Protein AF-A0A1M7NHE4-F1 (afdb_monomer_lite)

InterPro domains:
  IPR010982 Lambda repressor-like, DNA-binding domain superfamily [SSF47413] (3-49)

Foldseek 3Di:
DDCQVVQVVLVHDLCVLCVQLVHDSVVVVCVVVPPPPDDVVSVVSSVVSVVVSVVVVVVVVVVVVVVVVVVVLVVQQVVCVVVVHDRPD

Radius of gyration: 21.78 Å; chains: 1; bounding box: 50×20×55 Å

Organism: NCBI:txid1120996

Secondary structure (DSSP, 8-state):
--HHHHHHHTT--HHHHHHHTT--HHHHHHHHTT-TT--HHHHHHHHHHHHHHHHHHHHHHHHHHHHHHHHHHHHHHHHHHHTTPPP--

Sequence (89 aa):
MCLKEIAKQFNHTIDSFAKAIGYSRQGLYQMLDGENKICTPRYYAAMKLLKHESDKMYEEDLKAAEQRKFDREDSIAEMCKSVGAINVV

Structure (mmCIF, N/CA/C/O backbone):
data_AF-A0A1M7NHE4-F1
#
_entry.id   AF-A0A1M7NHE4-F1
#
loop_
_atom_site.group_PDB
_atom_site.id
_atom_site.type_symbol
_atom_site.label_atom_id
_atom_site.label_alt_id
_atom_site.label_comp_id
_atom_site.label_asym_id
_atom_site.label_entity_id
_atom_site.label_seq_id
_atom_site.pdbx_PDB_ins_code
_atom_site.Cartn_x
_atom_site.Cartn_y
_atom_site.Cartn_z
_atom_site.occupancy
_atom_site.B_iso_or_equiv
_atom_site.auth_seq_id
_atom_site.auth_comp_id
_atom_site.auth_asym_id
_atom_site.auth_atom_id
_atom_site.pdbx_PDB_model_num
ATOM 1 N N . MET A 1 1 ? 13.146 -15.081 -9.717 1.00 63.78 1 MET A N 1
ATOM 2 C CA . MET A 1 1 ? 12.236 -14.069 -9.135 1.00 63.78 1 MET A CA 1
ATOM 3 C C . MET A 1 1 ? 11.071 -13.876 -10.097 1.00 63.78 1 MET A C 1
ATOM 5 O O . MET A 1 1 ? 11.327 -13.667 -11.274 1.00 63.78 1 MET A O 1
ATOM 9 N N . CYS A 1 2 ? 9.819 -14.037 -9.660 1.00 83.06 2 CYS A N 1
ATOM 10 C CA . CYS A 1 2 ? 8.669 -14.045 -10.570 1.00 83.06 2 CYS A CA 1
ATOM 11 C C . CYS A 1 2 ? 8.027 -12.652 -10.686 1.00 83.06 2 CYS A C 1
ATOM 13 O O . CYS A 1 2 ? 7.532 -12.113 -9.698 1.00 83.06 2 CYS A O 1
ATOM 15 N N . LEU A 1 3 ? 7.953 -12.087 -11.901 1.00 86.19 3 LEU A N 1
ATOM 16 C CA . LEU A 1 3 ? 7.324 -10.776 -12.149 1.00 86.19 3 LEU A CA 1
ATOM 17 C C . LEU A 1 3 ? 5.874 -10.706 -11.648 1.00 86.19 3 LEU A C 1
ATOM 19 O O . LEU A 1 3 ? 5.411 -9.663 -11.195 1.00 86.19 3 LEU A O 1
ATOM 23 N N . LYS A 1 4 ? 5.157 -11.833 -11.717 1.00 89.75 4 LYS A N 1
ATOM 24 C CA . LYS A 1 4 ? 3.774 -11.943 -11.248 1.00 89.75 4 LYS A CA 1
ATOM 25 C C . LYS A 1 4 ? 3.665 -11.747 -9.736 1.00 89.75 4 LYS A C 1
ATOM 27 O O . LYS A 1 4 ? 2.695 -11.153 -9.279 1.00 89.75 4 LYS A O 1
ATOM 32 N N . GLU A 1 5 ? 4.633 -12.250 -8.974 1.00 90.62 5 GLU A N 1
ATOM 33 C CA . GLU A 1 5 ? 4.654 -12.107 -7.516 1.00 90.62 5 GLU A CA 1
ATOM 34 C C . GLU A 1 5 ? 4.942 -10.661 -7.126 1.00 90.62 5 GLU A C 1
ATOM 36 O O . GLU A 1 5 ? 4.221 -10.109 -6.302 1.00 90.62 5 GLU A O 1
ATOM 41 N N . ILE A 1 6 ? 5.913 -10.026 -7.793 1.00 89.25 6 ILE A N 1
ATOM 42 C CA . ILE A 1 6 ? 6.229 -8.606 -7.591 1.00 89.25 6 ILE A CA 1
ATOM 43 C C . ILE A 1 6 ? 4.999 -7.748 -7.893 1.00 89.25 6 ILE A C 1
ATOM 45 O O . ILE A 1 6 ? 4.559 -6.995 -7.035 1.00 89.25 6 ILE A O 1
ATOM 49 N N . ALA A 1 7 ? 4.391 -7.897 -9.075 1.00 92.44 7 ALA A N 1
ATOM 50 C CA . ALA A 1 7 ? 3.216 -7.108 -9.447 1.00 92.44 7 ALA A CA 1
ATOM 51 C C . ALA A 1 7 ? 2.064 -7.280 -8.440 1.00 92.44 7 ALA A C 1
ATOM 53 O O . ALA A 1 7 ? 1.403 -6.306 -8.083 1.00 92.44 7 ALA A O 1
ATOM 54 N N . LYS A 1 8 ? 1.873 -8.502 -7.920 1.00 93.88 8 LYS A N 1
ATOM 55 C CA . LYS A 1 8 ? 0.849 -8.798 -6.914 1.00 93.88 8 LYS A CA 1
ATOM 56 C C . LYS A 1 8 ? 1.099 -8.080 -5.584 1.00 93.88 8 LYS A C 1
ATOM 58 O O . LYS A 1 8 ? 0.128 -7.668 -4.963 1.00 93.88 8 LYS A O 1
ATOM 63 N N . GLN A 1 9 ? 2.351 -7.910 -5.155 1.00 93.00 9 GLN A N 1
ATOM 64 C CA . GLN A 1 9 ? 2.664 -7.169 -3.923 1.00 93.00 9 GLN A CA 1
ATOM 65 C C . GLN A 1 9 ? 2.258 -5.693 -4.000 1.00 93.00 9 GLN A C 1
ATOM 67 O O . GLN A 1 9 ? 1.901 -5.114 -2.984 1.00 93.00 9 GLN A O 1
ATOM 72 N N . PHE A 1 10 ? 2.236 -5.121 -5.204 1.00 93.38 10 PHE A N 1
ATOM 73 C CA . PHE A 1 10 ? 1.765 -3.759 -5.463 1.00 93.38 10 PHE A CA 1
ATOM 74 C C . PHE A 1 10 ? 0.308 -3.718 -5.949 1.00 93.38 10 PHE A C 1
ATOM 76 O O . PHE A 1 10 ? -0.097 -2.769 -6.609 1.00 93.38 10 PHE A O 1
ATOM 83 N N . ASN A 1 11 ? -0.483 -4.767 -5.694 1.00 92.81 11 ASN A N 1
ATOM 84 C CA . ASN A 1 11 ? -1.889 -4.863 -6.111 1.00 92.81 11 ASN A CA 1
ATOM 85 C C . ASN A 1 11 ? -2.125 -4.626 -7.618 1.00 92.81 11 ASN A C 1
ATOM 87 O O . ASN A 1 11 ? -3.188 -4.172 -8.044 1.00 92.81 11 ASN A O 1
ATOM 91 N N . HIS A 1 12 ? -1.145 -4.975 -8.451 1.00 92.12 12 HIS A N 1
ATOM 92 C CA . HIS A 1 12 ? -1.192 -4.781 -9.892 1.00 92.12 12 HIS A CA 1
ATOM 93 C C . HIS A 1 12 ? -1.206 -6.106 -10.663 1.00 92.12 12 HIS A C 1
ATOM 95 O O . HIS A 1 12 ? -0.614 -7.118 -10.283 1.00 92.12 12 HIS A O 1
ATOM 101 N N . THR A 1 13 ? -1.837 -6.076 -11.836 1.00 93.62 13 THR A N 1
ATOM 102 C CA . THR A 1 13 ? -1.536 -7.033 -12.908 1.00 93.62 13 THR A CA 1
ATOM 103 C C . THR A 1 13 ? -0.164 -6.719 -13.506 1.00 93.62 13 THR A C 1
ATOM 105 O O . THR A 1 13 ? 0.329 -5.602 -13.376 1.00 93.62 13 THR A O 1
ATOM 108 N N . ILE A 1 14 ? 0.444 -7.661 -14.230 1.00 90.44 14 ILE A N 1
ATOM 109 C CA . ILE A 1 14 ? 1.729 -7.411 -14.907 1.00 90.44 14 ILE A CA 1
ATOM 110 C C . ILE A 1 14 ? 1.630 -6.206 -15.860 1.00 90.44 14 ILE A C 1
ATOM 112 O O . ILE A 1 14 ? 2.536 -5.378 -15.904 1.00 90.44 14 ILE A O 1
ATOM 116 N N . ASP A 1 15 ? 0.519 -6.075 -16.589 1.00 91.62 15 ASP A N 1
ATOM 117 C CA . ASP A 1 15 ? 0.337 -4.997 -17.566 1.00 91.62 15 ASP A CA 1
ATOM 118 C C . ASP A 1 15 ? 0.128 -3.633 -16.899 1.00 91.62 15 ASP A C 1
ATOM 120 O O . ASP A 1 15 ? 0.685 -2.631 -17.352 1.00 91.62 15 ASP A O 1
ATOM 124 N N . SER A 1 16 ? -0.641 -3.576 -15.807 1.00 92.44 16 SER A N 1
ATOM 125 C CA . SER A 1 16 ? -0.799 -2.335 -15.037 1.00 92.44 16 SER A CA 1
ATOM 126 C C . SER A 1 16 ?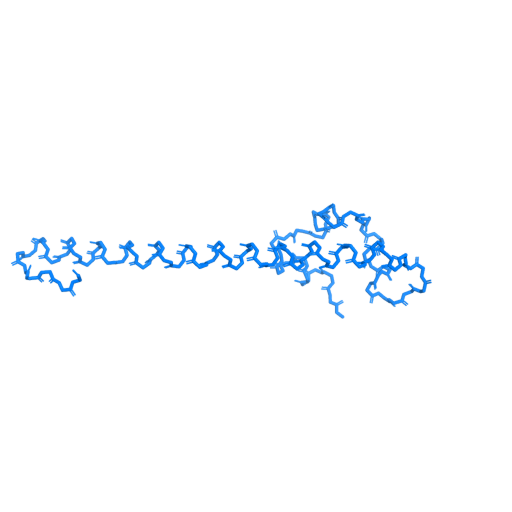 0.490 -1.955 -14.313 1.00 92.44 16 SER A C 1
ATOM 128 O O . SER A 1 16 ? 0.832 -0.778 -14.278 1.00 92.44 16 SER A O 1
ATOM 130 N N . PHE A 1 17 ? 1.236 -2.941 -13.809 1.00 91.81 17 PHE A N 1
ATOM 131 C CA . PHE A 1 17 ? 2.529 -2.731 -13.167 1.00 91.81 17 PHE A CA 1
ATOM 132 C C . PHE A 1 17 ? 3.536 -2.122 -14.147 1.00 91.81 17 PHE A C 1
ATOM 134 O O . PHE A 1 17 ? 4.150 -1.106 -13.841 1.00 91.81 17 PHE A O 1
ATOM 141 N N . ALA A 1 18 ? 3.631 -2.671 -15.365 1.00 90.69 18 ALA A N 1
ATOM 142 C CA . ALA A 1 18 ? 4.481 -2.144 -16.434 1.00 90.69 18 ALA A CA 1
ATOM 143 C C . ALA A 1 18 ? 4.186 -0.669 -16.741 1.00 90.69 18 ALA A C 1
ATOM 145 O O . ALA A 1 18 ? 5.101 0.155 -16.796 1.00 90.69 18 ALA A O 1
ATOM 146 N N . LYS A 1 19 ? 2.898 -0.328 -16.873 1.00 89.62 19 LYS A N 1
ATOM 147 C CA . LYS A 1 19 ? 2.452 1.052 -17.097 1.00 89.62 19 LYS A CA 1
ATOM 148 C C . LYS A 1 19 ? 2.810 1.967 -15.929 1.00 89.62 19 LYS A C 1
ATOM 150 O O . LYS A 1 19 ? 3.305 3.061 -16.181 1.00 89.62 19 LYS A O 1
ATOM 155 N N . ALA A 1 20 ? 2.604 1.515 -14.691 1.00 87.50 20 ALA A N 1
ATOM 156 C CA . ALA A 1 20 ? 2.887 2.298 -13.491 1.00 87.50 20 ALA A CA 1
ATOM 157 C C . ALA A 1 20 ? 4.361 2.716 -13.416 1.00 87.50 20 ALA A C 1
ATOM 159 O O . ALA A 1 20 ? 4.658 3.872 -13.140 1.00 87.50 20 ALA A O 1
ATOM 160 N N . ILE A 1 21 ? 5.288 1.814 -13.751 1.00 88.75 21 ILE A N 1
ATOM 161 C CA . ILE A 1 21 ? 6.729 2.106 -13.707 1.00 88.75 21 ILE A CA 1
ATOM 162 C C . ILE A 1 21 ? 7.304 2.672 -15.017 1.00 88.75 21 ILE A C 1
ATOM 164 O O . ILE A 1 21 ? 8.504 2.936 -15.100 1.00 88.75 21 ILE A O 1
ATOM 168 N N . GLY A 1 22 ? 6.481 2.851 -16.056 1.00 86.75 22 GLY A N 1
ATOM 169 C CA . GLY A 1 22 ? 6.901 3.425 -17.340 1.00 86.75 22 GLY A CA 1
ATOM 170 C C . GLY A 1 22 ? 7.717 2.484 -18.239 1.00 86.75 22 GLY A C 1
ATOM 171 O O . GLY A 1 22 ? 8.575 2.949 -19.004 1.00 86.75 22 GLY A O 1
ATOM 172 N N . TYR A 1 23 ? 7.456 1.176 -18.157 1.00 87.62 23 TYR A N 1
ATOM 173 C CA . TYR A 1 23 ? 8.090 0.125 -18.959 1.00 87.62 23 TYR A CA 1
ATOM 174 C C . TYR A 1 23 ? 7.078 -0.623 -19.837 1.00 87.62 23 TYR A C 1
ATOM 176 O O . TYR A 1 23 ? 5.883 -0.679 -19.552 1.00 87.62 23 TYR A O 1
ATOM 184 N N . SER A 1 24 ? 7.564 -1.240 -20.917 1.00 88.12 24 SER A N 1
ATOM 185 C CA . SER A 1 24 ? 6.798 -2.273 -21.617 1.00 88.12 24 SER A CA 1
ATOM 186 C C . SER A 1 24 ? 6.845 -3.583 -20.829 1.00 88.12 24 SER A C 1
ATOM 188 O O . SER A 1 24 ? 7.776 -3.832 -20.058 1.00 88.12 24 SER A O 1
ATOM 190 N N . ARG A 1 25 ? 5.869 -4.465 -21.063 1.00 87.00 25 ARG A N 1
ATOM 191 C CA . ARG A 1 25 ? 5.853 -5.801 -20.455 1.00 87.00 25 ARG A CA 1
ATOM 192 C C . ARG A 1 25 ? 7.131 -6.582 -20.772 1.00 87.00 25 ARG A C 1
ATOM 194 O O . ARG A 1 25 ? 7.714 -7.168 -19.871 1.00 87.00 25 ARG A O 1
ATOM 201 N N . GLN A 1 26 ? 7.587 -6.565 -22.027 1.00 85.25 26 GLN A N 1
ATOM 202 C CA . GLN A 1 26 ? 8.818 -7.248 -22.441 1.00 85.25 26 GLN A CA 1
ATOM 203 C C . GLN A 1 26 ? 10.053 -6.651 -21.759 1.00 85.25 26 GLN A C 1
ATOM 205 O O . GLN A 1 26 ? 10.913 -7.398 -21.302 1.00 85.25 26 GLN A O 1
ATOM 210 N N . GLY A 1 27 ? 10.109 -5.321 -21.629 1.00 83.25 27 GLY A N 1
ATOM 211 C CA . GLY A 1 27 ? 11.211 -4.638 -20.951 1.00 83.25 27 GLY A CA 1
ATOM 212 C C . GLY A 1 27 ? 11.326 -5.017 -19.474 1.00 83.25 27 GLY A C 1
ATOM 213 O O . GLY A 1 27 ? 12.431 -5.095 -18.953 1.00 83.25 27 GLY A O 1
ATOM 214 N N . LEU A 1 28 ? 10.206 -5.319 -18.813 1.00 83.88 28 LEU A N 1
ATOM 215 C CA . LEU A 1 28 ? 10.188 -5.827 -17.439 1.00 83.88 28 LEU A CA 1
ATOM 216 C C . LEU A 1 28 ? 10.768 -7.242 -17.304 1.00 83.88 28 LEU A C 1
ATOM 218 O O . LEU A 1 28 ? 11.484 -7.512 -16.344 1.00 83.88 28 LEU A O 1
ATOM 222 N N . TYR A 1 29 ? 10.478 -8.140 -18.250 1.00 84.12 29 TYR A N 1
ATOM 223 C CA . TYR A 1 29 ? 11.080 -9.479 -18.259 1.00 84.12 29 TYR A CA 1
ATOM 224 C C . TYR A 1 29 ? 12.585 -9.402 -18.531 1.00 84.12 29 TYR A C 1
ATOM 226 O O . TYR A 1 29 ? 13.367 -9.937 -17.755 1.00 84.12 29 TYR A O 1
ATOM 234 N N . GLN A 1 30 ? 12.998 -8.614 -19.528 1.00 82.12 30 GLN A N 1
ATOM 235 C CA . GLN A 1 30 ? 14.418 -8.356 -19.810 1.00 82.12 30 GLN A CA 1
ATOM 236 C C . GLN A 1 30 ? 15.152 -7.752 -18.604 1.00 82.12 30 GLN A C 1
ATOM 238 O O . GLN A 1 30 ? 16.317 -8.062 -18.363 1.00 82.12 30 GLN A O 1
ATOM 243 N N . MET A 1 31 ? 14.461 -6.909 -17.829 1.00 78.38 31 MET A N 1
ATOM 244 C CA . MET A 1 31 ? 14.992 -6.326 -16.600 1.00 78.38 31 MET A CA 1
ATOM 245 C C . MET A 1 31 ? 15.276 -7.375 -15.521 1.00 78.38 31 MET A C 1
ATOM 247 O O . MET A 1 31 ? 16.288 -7.290 -14.830 1.00 78.38 31 MET A O 1
ATOM 251 N N . LEU A 1 32 ? 14.381 -8.351 -15.373 1.00 79.06 32 LEU A N 1
ATOM 252 C CA . LEU A 1 32 ? 14.494 -9.422 -14.383 1.00 79.06 32 LEU A CA 1
ATOM 253 C C . LEU A 1 32 ? 15.522 -10.484 -14.766 1.00 79.06 32 LEU A C 1
ATOM 255 O O . LEU A 1 32 ? 16.186 -11.022 -13.883 1.00 79.06 32 LEU A O 1
ATOM 259 N N . ASP A 1 33 ? 15.662 -10.753 -16.062 1.00 77.75 33 ASP A N 1
ATOM 260 C CA . ASP A 1 33 ? 16.583 -11.760 -16.592 1.00 77.75 33 ASP A CA 1
ATOM 261 C C . ASP A 1 33 ? 18.043 -11.264 -16.629 1.00 77.75 33 ASP A C 1
ATOM 263 O O . ASP A 1 33 ? 18.956 -12.019 -16.959 1.00 77.75 33 ASP A O 1
ATOM 267 N N . GLY A 1 34 ? 18.288 -10.003 -16.246 1.00 67.94 34 GLY A N 1
ATOM 268 C CA . GLY A 1 34 ? 19.632 -9.438 -16.122 1.00 67.94 34 GLY A CA 1
ATOM 269 C C . GLY A 1 34 ? 20.323 -9.190 -17.463 1.00 67.94 34 GLY A C 1
ATOM 270 O O . GLY A 1 34 ? 21.546 -9.052 -17.508 1.00 67.94 34 GLY A O 1
ATOM 271 N N . GLU A 1 35 ? 19.572 -9.123 -18.567 1.00 69.38 35 GLU A N 1
ATOM 272 C CA . GLU A 1 35 ? 20.153 -8.811 -19.868 1.00 69.38 35 GLU A CA 1
ATOM 273 C C . GLU A 1 35 ? 20.689 -7.364 -19.883 1.00 69.38 35 GLU A C 1
ATOM 275 O O . GLU A 1 35 ? 19.990 -6.409 -19.539 1.00 69.38 35 GLU A O 1
ATOM 280 N N . ASN A 1 36 ? 21.943 -7.199 -20.323 1.00 57.41 36 ASN A N 1
ATOM 281 C CA . ASN A 1 36 ? 22.777 -5.980 -20.278 1.00 57.41 36 ASN A CA 1
ATOM 282 C C . ASN A 1 36 ? 22.278 -4.763 -21.104 1.00 57.41 36 ASN A C 1
ATOM 284 O O . ASN A 1 36 ? 23.074 -3.938 -21.548 1.00 57.41 36 ASN A O 1
ATOM 288 N N . LYS A 1 37 ? 20.972 -4.623 -21.353 1.00 68.31 37 LYS A N 1
ATOM 289 C CA . LYS A 1 37 ? 20.388 -3.572 -22.210 1.00 68.31 37 LYS A CA 1
ATOM 290 C C . LYS A 1 37 ? 19.517 -2.560 -21.462 1.00 68.31 37 LYS A C 1
ATOM 292 O O . LYS A 1 37 ? 18.892 -1.706 -22.092 1.00 68.31 37 LYS A O 1
ATOM 297 N N . ILE A 1 38 ? 19.451 -2.627 -20.133 1.00 73.94 38 ILE A N 1
ATOM 298 C CA . ILE A 1 38 ? 18.605 -1.723 -19.346 1.00 73.94 38 ILE A CA 1
ATOM 299 C C . ILE A 1 38 ? 19.331 -0.388 -19.143 1.00 73.94 38 ILE A C 1
ATOM 301 O O . ILE A 1 38 ? 20.456 -0.334 -18.658 1.00 73.94 38 ILE A O 1
ATOM 305 N N . CYS A 1 39 ? 18.661 0.715 -19.470 1.00 83.94 39 CYS A N 1
ATOM 306 C CA . CYS A 1 39 ? 19.152 2.059 -19.180 1.00 83.94 39 CYS A CA 1
ATOM 307 C C . CYS A 1 39 ? 19.151 2.314 -17.659 1.00 83.94 39 CYS A C 1
ATOM 309 O O . CYS A 1 39 ? 18.083 2.474 -17.060 1.00 83.94 39 CYS A O 1
ATOM 311 N N . THR A 1 40 ? 20.335 2.373 -17.040 1.00 84.06 40 THR A N 1
ATOM 312 C CA . THR A 1 40 ? 20.510 2.499 -15.580 1.00 84.06 40 THR A CA 1
ATOM 313 C C . THR A 1 40 ? 19.759 3.685 -14.958 1.00 84.06 40 THR A C 1
ATOM 315 O O . THR A 1 40 ? 19.073 3.478 -13.957 1.00 84.06 40 THR A O 1
ATOM 318 N N . PRO A 1 41 ? 19.785 4.910 -15.531 1.00 87.75 41 PRO A N 1
ATOM 319 C CA . PRO A 1 41 ? 18.995 6.023 -14.998 1.00 87.75 41 PRO A CA 1
ATOM 320 C C . PRO A 1 41 ? 17.486 5.752 -14.982 1.00 87.75 41 PRO A C 1
ATOM 322 O O . PRO A 1 41 ? 16.806 6.082 -14.012 1.00 87.75 41 PRO A O 1
ATOM 325 N N . ARG A 1 42 ? 16.959 5.113 -16.035 1.00 86.00 42 ARG A N 1
ATOM 326 C CA . ARG A 1 42 ? 15.532 4.778 -16.140 1.00 86.00 42 ARG A CA 1
ATOM 327 C C . ARG A 1 42 ? 15.135 3.721 -15.114 1.00 86.00 42 ARG A C 1
ATOM 329 O O . ARG A 1 42 ? 14.100 3.855 -14.467 1.00 86.00 42 ARG A O 1
ATOM 336 N N . TYR A 1 43 ? 15.996 2.724 -14.927 1.00 86.75 43 TYR A N 1
ATOM 337 C CA . TYR A 1 43 ? 15.811 1.693 -13.912 1.00 86.75 43 TYR A CA 1
ATOM 338 C C . TYR A 1 43 ? 15.761 2.302 -12.511 1.00 86.75 43 TYR A C 1
ATOM 340 O O . TYR A 1 43 ? 14.835 2.051 -11.744 1.00 86.75 43 TYR A O 1
ATOM 348 N N . TYR A 1 44 ? 16.721 3.172 -12.201 1.00 89.38 44 TYR A N 1
ATOM 349 C CA . TYR A 1 44 ? 16.788 3.838 -10.908 1.00 89.38 44 TYR A CA 1
ATOM 350 C C . TYR A 1 44 ? 15.556 4.715 -10.634 1.00 89.38 44 TYR A C 1
ATOM 352 O O . TYR A 1 44 ? 15.023 4.700 -9.524 1.00 89.38 44 TYR A O 1
ATOM 360 N N . ALA A 1 45 ? 15.057 5.431 -11.646 1.00 90.50 45 ALA A N 1
ATOM 361 C CA . ALA A 1 45 ? 13.819 6.199 -11.534 1.00 90.50 45 ALA A CA 1
ATOM 362 C C . ALA A 1 45 ? 12.602 5.302 -11.232 1.00 90.50 45 ALA A C 1
ATOM 364 O O . ALA A 1 45 ? 11.815 5.626 -10.344 1.00 90.50 45 ALA A O 1
ATOM 365 N N . ALA A 1 46 ? 12.482 4.149 -11.899 1.00 89.81 46 ALA A N 1
ATOM 366 C CA . ALA A 1 46 ? 11.412 3.190 -11.623 1.00 89.81 46 ALA A CA 1
ATOM 367 C C . ALA A 1 46 ? 11.497 2.595 -10.211 1.00 89.81 46 ALA A C 1
ATOM 369 O O . ALA A 1 46 ? 10.475 2.473 -9.542 1.00 89.81 46 ALA A O 1
ATOM 370 N N . MET A 1 47 ? 12.698 2.283 -9.713 1.00 91.06 47 MET A N 1
ATOM 371 C CA . MET A 1 47 ? 12.864 1.790 -8.339 1.00 91.06 47 MET A CA 1
ATOM 372 C C . MET A 1 47 ? 12.484 2.846 -7.295 1.00 91.06 47 MET A C 1
ATOM 374 O O . MET A 1 47 ? 11.855 2.516 -6.292 1.00 91.06 47 MET A O 1
ATOM 378 N N . LYS A 1 48 ? 12.807 4.125 -7.537 1.00 93.88 48 LYS A N 1
ATOM 379 C CA . LYS A 1 48 ? 12.351 5.231 -6.678 1.00 93.88 48 LYS A CA 1
ATOM 380 C C . LYS A 1 48 ? 10.832 5.346 -6.650 1.00 93.88 48 LYS A C 1
ATOM 382 O O . LYS A 1 48 ? 10.266 5.536 -5.578 1.00 93.88 48 LYS A O 1
ATOM 387 N N . LEU A 1 49 ? 10.185 5.211 -7.806 1.00 92.25 49 LEU A N 1
ATOM 388 C CA . LEU A 1 49 ? 8.730 5.244 -7.894 1.00 92.25 49 LEU A CA 1
ATOM 389 C C . LEU A 1 49 ? 8.095 4.073 -7.135 1.00 92.25 49 LEU A C 1
ATOM 391 O O . LEU A 1 49 ? 7.176 4.291 -6.356 1.00 92.25 49 LEU A O 1
ATOM 395 N N . LEU A 1 50 ? 8.631 2.858 -7.284 1.00 92.19 50 LEU A N 1
ATOM 396 C CA . LEU A 1 50 ? 8.158 1.695 -6.526 1.00 92.19 50 LEU A CA 1
ATOM 397 C C . LEU A 1 50 ? 8.338 1.866 -5.020 1.00 92.19 50 LEU A C 1
ATOM 399 O O . LEU A 1 50 ? 7.455 1.492 -4.254 1.00 92.19 50 LEU A O 1
ATOM 403 N N . LYS A 1 51 ? 9.460 2.448 -4.581 1.00 95.06 51 LYS A N 1
ATOM 404 C CA . LYS A 1 51 ? 9.663 2.740 -3.160 1.00 95.06 51 LYS A CA 1
ATOM 405 C C . LYS A 1 51 ? 8.619 3.728 -2.643 1.00 95.06 51 LYS A C 1
ATOM 407 O O . LYS A 1 51 ? 8.057 3.497 -1.581 1.00 95.06 51 LYS A O 1
ATOM 412 N N . HIS A 1 52 ? 8.348 4.785 -3.404 1.00 94.56 52 HIS A N 1
ATOM 413 C CA . HIS A 1 52 ? 7.329 5.767 -3.049 1.00 94.56 52 HIS A CA 1
ATOM 414 C C . HIS A 1 52 ? 5.930 5.141 -2.961 1.00 94.56 52 HIS A C 1
ATOM 416 O O . HIS A 1 52 ? 5.221 5.375 -1.986 1.00 94.56 52 HIS A O 1
ATOM 422 N N . GLU A 1 53 ? 5.559 4.300 -3.929 1.00 93.25 53 GLU A N 1
ATOM 423 C CA . GLU A 1 53 ? 4.273 3.596 -3.915 1.00 93.25 53 GLU A CA 1
ATOM 424 C C . GLU A 1 53 ? 4.165 2.649 -2.712 1.00 93.25 53 GLU A C 1
ATOM 426 O O . GLU A 1 53 ? 3.150 2.634 -2.024 1.00 93.25 53 GLU A O 1
ATOM 431 N N . SER A 1 54 ? 5.238 1.912 -2.404 1.00 95.19 54 SER A N 1
ATOM 432 C CA . SER A 1 54 ? 5.294 1.046 -1.221 1.00 95.19 54 SER A CA 1
ATOM 433 C C . SER A 1 54 ? 5.077 1.823 0.078 1.00 95.19 54 SER A C 1
ATOM 435 O O . SER A 1 54 ? 4.401 1.323 0.973 1.00 95.19 54 SER A O 1
ATOM 437 N N . ASP A 1 55 ? 5.662 3.016 0.199 1.00 96.81 55 ASP A N 1
ATOM 438 C CA . ASP A 1 55 ? 5.516 3.849 1.396 1.00 96.81 55 ASP A CA 1
ATOM 439 C C . ASP A 1 55 ? 4.084 4.365 1.532 1.00 96.81 55 ASP A C 1
ATOM 441 O O . ASP A 1 55 ? 3.498 4.305 2.611 1.00 96.81 55 ASP A O 1
ATOM 445 N N . LYS A 1 56 ? 3.479 4.775 0.416 1.00 95.81 56 LYS A N 1
ATOM 446 C CA . LYS A 1 56 ? 2.083 5.205 0.378 1.00 95.81 56 LYS A CA 1
ATOM 447 C C . LYS A 1 56 ? 1.119 4.076 0.759 1.00 95.81 56 LYS A C 1
ATOM 449 O O . LYS A 1 56 ? 0.226 4.297 1.572 1.00 95.81 56 LYS A O 1
ATOM 454 N N . MET A 1 57 ? 1.319 2.870 0.222 1.00 95.56 57 MET A N 1
ATOM 455 C CA . MET A 1 57 ? 0.518 1.693 0.583 1.00 95.56 57 MET A CA 1
ATOM 456 C C . MET A 1 57 ? 0.601 1.401 2.085 1.00 95.56 57 MET A C 1
ATOM 458 O O . MET A 1 57 ? -0.414 1.142 2.724 1.00 95.56 57 MET A O 1
ATOM 462 N N . TYR A 1 58 ? 1.797 1.502 2.667 1.00 96.88 58 TYR A N 1
ATOM 463 C CA . TYR A 1 58 ? 1.985 1.310 4.101 1.00 96.88 58 TYR A CA 1
ATOM 464 C C . TYR A 1 58 ? 1.242 2.363 4.941 1.00 96.88 58 TYR A C 1
ATOM 466 O O . TYR A 1 58 ? 0.590 2.024 5.928 1.00 96.88 58 TYR A O 1
ATOM 474 N N . GLU A 1 59 ? 1.294 3.638 4.551 1.00 97.38 59 GLU A N 1
ATOM 475 C CA . GLU A 1 59 ? 0.537 4.698 5.231 1.00 97.38 59 GLU A CA 1
ATOM 476 C C . GLU A 1 59 ? -0.981 4.475 5.156 1.00 97.38 59 GLU A C 1
ATOM 478 O O . GLU A 1 59 ? -1.700 4.728 6.127 1.00 97.38 59 GLU A O 1
ATOM 483 N N . GLU A 1 60 ? -1.484 4.004 4.014 1.00 96.25 60 GLU A N 1
ATOM 484 C CA . GLU A 1 60 ? -2.893 3.645 3.836 1.00 96.25 60 GLU A CA 1
ATOM 485 C C . GLU A 1 60 ? -3.289 2.455 4.723 1.00 96.25 60 GLU A C 1
ATOM 487 O O . GLU A 1 60 ? -4.334 2.499 5.379 1.00 96.25 60 GLU A O 1
ATOM 492 N N . ASP A 1 61 ? -2.431 1.437 4.821 1.00 96.88 61 ASP A N 1
ATOM 493 C CA . ASP A 1 61 ? -2.645 0.277 5.688 1.00 96.88 61 ASP A CA 1
ATOM 494 C C . ASP A 1 61 ? -2.719 0.665 7.171 1.00 96.88 61 ASP A C 1
ATOM 496 O O . ASP A 1 61 ? -3.583 0.157 7.898 1.00 96.88 61 ASP A O 1
ATOM 500 N N . LEU A 1 62 ? -1.859 1.588 7.619 1.00 97.81 62 LEU A N 1
ATOM 501 C CA . LEU A 1 62 ? -1.895 2.123 8.982 1.00 97.81 62 LEU A CA 1
ATOM 502 C C . LEU A 1 62 ? -3.215 2.846 9.265 1.00 97.81 62 LEU A C 1
ATOM 504 O O . LEU A 1 62 ? -3.886 2.525 10.246 1.00 97.81 62 LEU A O 1
ATOM 508 N N . LYS A 1 63 ? -3.642 3.747 8.372 1.00 97.25 63 LYS A N 1
ATOM 509 C CA . LYS A 1 63 ? -4.923 4.463 8.507 1.00 97.25 63 LYS A CA 1
ATOM 510 C C . LYS A 1 63 ? -6.107 3.501 8.547 1.00 97.25 63 LYS A C 1
ATOM 512 O O . LYS A 1 63 ? -7.008 3.641 9.371 1.00 97.25 63 LYS A O 1
ATOM 517 N N . ALA A 1 64 ? -6.099 2.484 7.689 1.00 96.62 64 ALA A N 1
ATOM 518 C CA . ALA A 1 64 ? -7.145 1.471 7.677 1.00 96.62 64 ALA A CA 1
ATOM 519 C C . ALA A 1 64 ? -7.146 0.635 8.970 1.00 96.62 64 ALA A C 1
ATOM 521 O O . ALA A 1 64 ? -8.207 0.233 9.448 1.00 96.62 64 ALA A O 1
ATOM 522 N N . ALA A 1 65 ? -5.976 0.357 9.551 1.00 97.62 65 ALA A N 1
ATOM 523 C CA . ALA A 1 65 ? -5.871 -0.339 10.830 1.00 97.62 65 ALA A CA 1
ATOM 524 C C . ALA A 1 65 ? -6.406 0.501 11.998 1.00 97.62 65 ALA A C 1
ATOM 526 O O . ALA A 1 65 ? -7.115 -0.046 12.844 1.00 97.62 65 ALA A O 1
ATOM 527 N N . GLU A 1 66 ? -6.116 1.803 12.014 1.00 97.56 66 GLU A N 1
ATOM 528 C CA . GLU A 1 66 ? -6.652 2.755 12.992 1.00 97.56 66 GLU A CA 1
ATOM 529 C C . GLU A 1 66 ? -8.174 2.852 12.904 1.00 97.56 66 GLU A C 1
ATOM 531 O O . GLU A 1 66 ? -8.850 2.702 13.921 1.00 97.56 66 GLU A O 1
ATOM 536 N N . GLN A 1 67 ? -8.731 2.982 11.697 1.00 96.94 67 GLN A N 1
ATOM 537 C CA . GLN A 1 67 ? -10.184 3.012 11.518 1.00 96.94 67 GLN A CA 1
ATOM 538 C C . GLN A 1 67 ? -10.835 1.718 12.020 1.00 96.94 67 GLN A C 1
ATOM 540 O O . GLN A 1 67 ? -11.765 1.755 12.817 1.00 96.94 67 GLN A O 1
ATOM 545 N N . ARG A 1 68 ? -10.281 0.552 11.655 1.00 97.19 68 ARG A N 1
ATOM 546 C CA . ARG A 1 68 ? -10.780 -0.742 12.153 1.00 97.19 68 ARG A CA 1
ATOM 547 C C . ARG A 1 68 ? -10.688 -0.878 13.671 1.00 97.19 68 ARG A C 1
ATOM 549 O O . ARG A 1 68 ? -11.372 -1.734 14.231 1.00 97.19 68 ARG A O 1
ATOM 556 N N . LYS A 1 69 ? -9.767 -0.168 14.326 1.00 97.06 69 LYS A N 1
ATOM 557 C CA . LYS A 1 69 ? -9.683 -0.126 15.787 1.00 97.06 69 LYS A CA 1
ATOM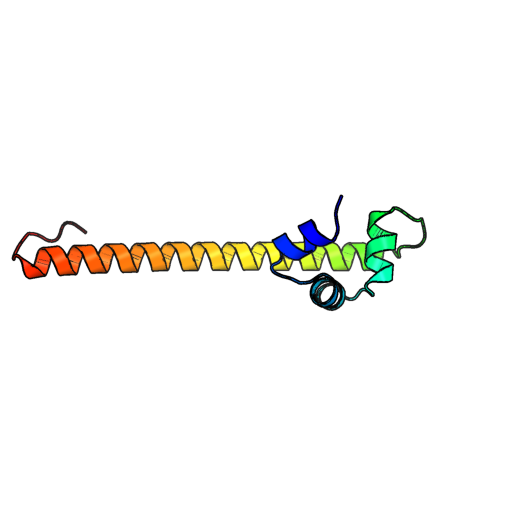 558 C C . LYS A 1 69 ? -10.824 0.731 16.335 1.00 97.06 69 LYS A C 1
ATOM 560 O O . LYS A 1 69 ? -11.556 0.239 17.183 1.00 97.06 69 LYS A O 1
ATOM 565 N N . PHE A 1 70 ? -11.007 1.933 15.795 1.00 96.50 70 PHE A N 1
ATOM 566 C CA . PHE A 1 70 ? -12.093 2.833 16.177 1.00 96.50 70 PHE A CA 1
ATOM 567 C C . PHE A 1 70 ? -13.471 2.172 16.031 1.00 96.50 70 PHE A C 1
ATOM 569 O O . PHE A 1 70 ? -14.246 2.171 16.977 1.00 96.50 70 PHE A O 1
ATOM 576 N N . ASP A 1 71 ? -13.742 1.508 14.905 1.00 97.25 71 ASP A N 1
ATOM 577 C CA . ASP A 1 71 ? -15.030 0.835 14.668 1.00 97.25 71 ASP A CA 1
ATOM 578 C C . ASP A 1 71 ? -15.303 -0.282 15.697 1.00 97.25 71 ASP A C 1
ATOM 580 O O . ASP A 1 71 ? -16.441 -0.516 16.113 1.00 97.25 71 ASP A O 1
ATOM 584 N N . ARG A 1 72 ? -14.247 -0.986 16.132 1.00 96.69 72 ARG A N 1
ATOM 585 C CA . ARG A 1 72 ? -14.341 -2.007 17.188 1.00 96.69 72 ARG A CA 1
ATOM 586 C C .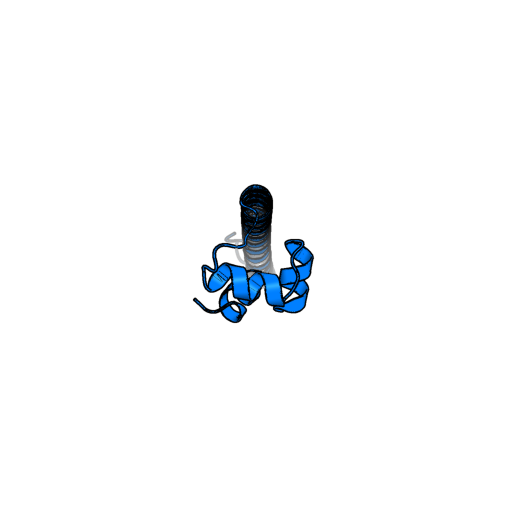 ARG A 1 72 ? -14.625 -1.377 18.547 1.00 96.69 72 ARG A C 1
ATOM 588 O O . ARG A 1 72 ? -15.432 -1.913 19.297 1.00 96.69 72 ARG A O 1
ATOM 595 N N . GLU A 1 73 ? -13.956 -0.274 18.854 1.00 96.75 73 GLU A N 1
ATOM 596 C CA . GLU A 1 73 ? -14.139 0.491 20.089 1.00 96.75 73 GLU A CA 1
ATOM 597 C C . GLU A 1 73 ? -15.559 1.070 20.184 1.00 96.75 73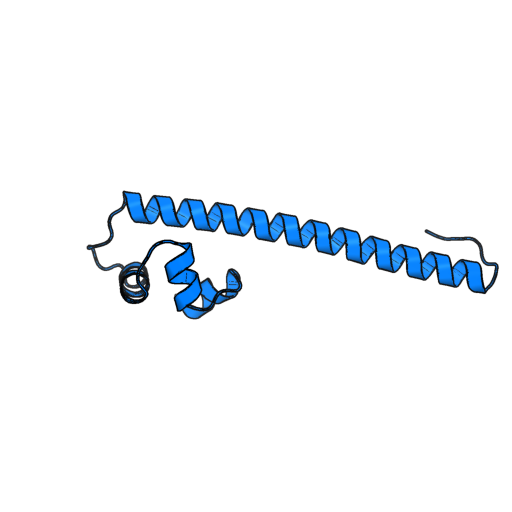 GLU A C 1
ATOM 599 O O . GLU A 1 73 ? -16.217 0.903 21.211 1.00 96.75 73 GLU A O 1
ATOM 604 N N . ASP A 1 74 ? -16.075 1.624 19.087 1.00 95.81 74 ASP A N 1
ATOM 605 C CA . ASP A 1 74 ? -17.451 2.120 18.978 1.00 95.81 74 ASP A CA 1
ATOM 606 C C . ASP A 1 74 ? -18.480 1.000 19.200 1.00 95.81 74 ASP A C 1
ATOM 608 O O . ASP A 1 74 ? -19.391 1.131 20.020 1.00 95.81 74 ASP A O 1
ATOM 612 N N . SER A 1 75 ? -18.264 -0.164 18.577 1.00 95.25 75 SER A N 1
ATOM 613 C CA . SER A 1 75 ? -19.119 -1.342 18.776 1.00 95.25 75 SER A CA 1
ATOM 614 C C . SER A 1 75 ? -19.151 -1.800 20.243 1.00 95.25 75 SER A C 1
ATOM 616 O O . SER A 1 75 ? -20.208 -2.159 20.763 1.00 95.25 75 SER A O 1
ATOM 618 N N . ILE A 1 76 ? -18.008 -1.783 20.941 1.00 94.75 76 ILE A N 1
ATOM 619 C CA . ILE A 1 76 ? -17.946 -2.139 22.369 1.00 94.75 76 ILE A CA 1
ATOM 620 C C . ILE A 1 76 ? -18.707 -1.108 23.210 1.00 94.75 76 ILE A C 1
ATOM 622 O O . ILE A 1 76 ? -19.476 -1.489 24.097 1.00 94.75 76 ILE A O 1
ATOM 626 N N . ALA A 1 77 ? -18.531 0.184 22.929 1.00 94.06 77 ALA A N 1
ATOM 627 C CA . ALA A 1 77 ? -19.235 1.248 23.635 1.00 94.06 77 ALA A CA 1
ATOM 628 C C . ALA A 1 77 ? -20.760 1.140 23.451 1.00 94.06 77 ALA A C 1
ATOM 630 O O . ALA A 1 77 ? -21.514 1.272 24.423 1.00 94.06 77 ALA A O 1
ATOM 631 N N . GLU A 1 78 ? -21.227 0.832 22.236 1.00 94.06 78 GLU A N 1
ATOM 632 C CA . GLU A 1 78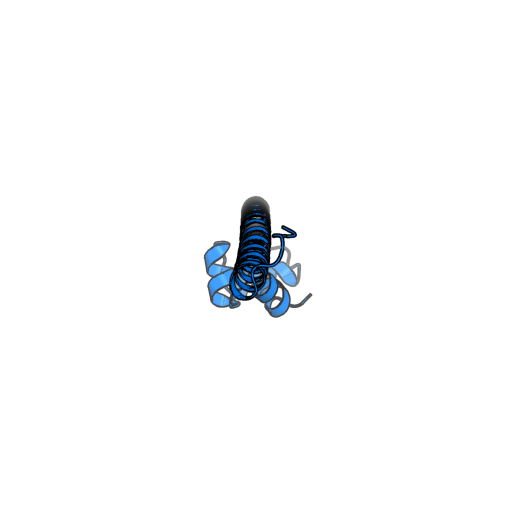 ? -22.643 0.593 21.944 1.00 94.06 78 GLU A CA 1
ATOM 633 C C . GLU A 1 78 ? -23.186 -0.609 22.729 1.00 94.06 78 GLU A C 1
ATOM 635 O O . GLU A 1 78 ? -24.247 -0.517 23.358 1.00 94.06 78 GLU A O 1
ATOM 640 N N . MET A 1 79 ? -22.430 -1.709 22.783 1.00 92.88 79 MET A N 1
ATOM 641 C CA . MET A 1 79 ? -22.794 -2.878 23.585 1.00 92.88 79 MET A CA 1
ATOM 642 C C . MET A 1 79 ? -22.913 -2.532 25.074 1.00 92.88 79 MET A C 1
ATOM 644 O O . MET A 1 79 ? -23.930 -2.867 25.685 1.00 92.88 79 MET A O 1
ATOM 648 N N . CYS A 1 80 ? -21.943 -1.819 25.657 1.00 93.31 80 CYS A N 1
ATOM 649 C CA . CYS A 1 80 ? -22.008 -1.374 27.055 1.00 93.31 80 CYS A CA 1
ATOM 650 C C . CYS A 1 80 ? -23.242 -0.500 27.315 1.00 93.31 80 CYS A C 1
ATOM 652 O O . CYS A 1 80 ? -23.975 -0.725 28.282 1.00 93.31 80 CYS A O 1
ATOM 654 N N . LYS A 1 81 ? -23.517 0.451 26.416 1.00 92.19 81 LYS A N 1
ATOM 655 C CA . LYS A 1 81 ? -24.683 1.337 26.500 1.00 92.19 81 LYS A CA 1
ATOM 656 C C . LYS A 1 81 ? -25.999 0.561 26.445 1.00 92.19 81 LYS A C 1
ATOM 658 O O . LYS A 1 81 ? -26.915 0.886 27.197 1.00 92.19 81 LYS A O 1
ATOM 663 N N . SER A 1 82 ? -26.089 -0.468 25.600 1.00 91.31 82 SER A N 1
ATOM 664 C CA . SER A 1 82 ? -27.315 -1.256 25.406 1.00 91.31 82 SER A CA 1
ATOM 665 C C . SER A 1 82 ? -27.789 -1.977 26.676 1.00 91.31 82 SER A C 1
ATOM 667 O O . SER A 1 82 ? -28.990 -2.151 26.872 1.00 91.31 82 SER A O 1
ATOM 669 N N . VAL A 1 83 ? -26.860 -2.339 27.566 1.00 91.19 83 VAL A N 1
ATOM 670 C CA . VAL A 1 83 ? -27.146 -3.034 28.832 1.00 91.19 83 VAL A CA 1
ATOM 671 C C . VAL A 1 83 ? -27.026 -2.125 30.062 1.00 91.19 83 VAL A C 1
ATOM 673 O O . VAL A 1 83 ? 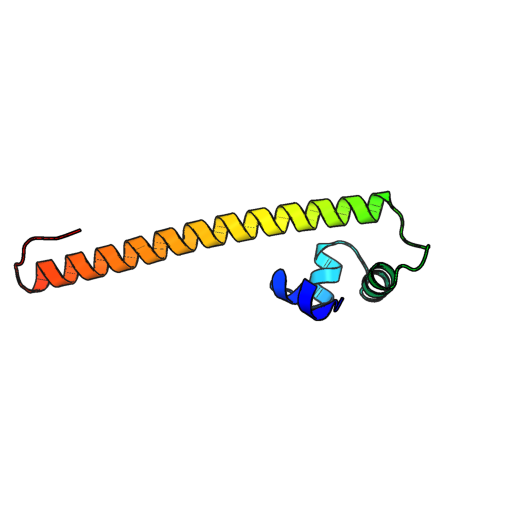-27.131 -2.602 31.189 1.00 91.19 83 VAL A O 1
ATOM 676 N N . GLY A 1 84 ? -26.787 -0.821 29.868 1.00 81.88 84 GLY A N 1
ATOM 677 C CA . GLY A 1 84 ? -26.559 0.131 30.960 1.00 81.88 84 GLY A CA 1
ATOM 678 C C . GLY A 1 84 ? -25.276 -0.132 31.760 1.00 81.88 84 GLY A C 1
ATOM 679 O O . GLY A 1 84 ? -25.183 0.275 32.917 1.00 81.88 84 GLY A O 1
ATOM 680 N N . ALA A 1 85 ? -24.300 -0.831 31.172 1.00 82.00 85 ALA A N 1
ATOM 681 C CA . ALA A 1 85 ? -23.002 -1.079 31.789 1.00 82.00 85 ALA A CA 1
ATOM 682 C C . ALA A 1 85 ? -22.079 0.143 31.662 1.00 82.00 85 ALA A C 1
ATOM 684 O O . ALA A 1 85 ? -22.247 0.998 30.791 1.00 82.00 85 ALA A O 1
ATOM 685 N N . ILE A 1 86 ? -21.068 0.204 32.530 1.00 84.38 86 ILE A N 1
ATOM 686 C CA . ILE A 1 86 ? -19.992 1.197 32.442 1.00 84.38 86 ILE A CA 1
ATOM 687 C C . ILE A 1 86 ? -19.258 1.000 31.106 1.00 84.38 86 ILE A C 1
ATOM 689 O O . ILE A 1 86 ? -18.905 -0.128 30.758 1.00 84.38 86 ILE A O 1
ATOM 693 N N . ASN A 1 87 ? -19.039 2.085 30.357 1.00 83.94 87 ASN A N 1
ATOM 694 C CA . ASN A 1 87 ? -18.222 2.037 29.147 1.00 83.94 87 ASN A CA 1
ATOM 695 C C . ASN A 1 87 ? -16.761 1.736 29.526 1.00 83.94 87 ASN A C 1
ATOM 697 O O . ASN A 1 87 ? -16.196 2.400 30.394 1.00 83.94 87 ASN A O 1
ATOM 701 N N . VAL A 1 88 ? -16.184 0.716 28.897 1.00 82.88 88 VAL A N 1
ATOM 702 C CA . VAL A 1 88 ? -14.836 0.196 29.187 1.00 82.88 88 VAL A CA 1
ATOM 703 C C . VAL A 1 88 ? -13.792 0.625 28.158 1.00 82.88 88 VAL A C 1
ATOM 705 O O . VAL A 1 88 ? -12.655 0.156 28.211 1.00 82.88 88 VAL A O 1
ATOM 708 N N . VAL A 1 89 ? -14.191 1.485 27.224 1.00 83.12 89 VAL A N 1
ATOM 709 C CA . VAL A 1 89 ? -13.369 2.015 26.139 1.00 83.12 89 VAL A CA 1
ATOM 710 C C . VAL A 1 89 ? -13.315 3.529 26.222 1.00 83.12 89 VAL A C 1
ATOM 712 O O . VAL A 1 89 ? -14.393 4.139 26.431 1.00 83.12 89 VAL A O 1
#

pLDDT: mean 89.17, std 7.99, range [57.41, 97.81]